Protein AF-A0A5R9NXV5-F1 (afdb_monomer_lite)

Sequence (103 aa):
MTDYKPICEAERRLGLSYINIAHRGVKAHPGKVVNEHLALVLFDRPSSSETMVALWRLKDGEAVTSKNLPFPVGMLWDWDWRAEAVEKAFSELLFTLHPVPTQ

Radius of gyration: 13.74 Å; chains: 1; bounding box: 36×33×40 Å

Foldseek 3Di:
DPFDDQPEVLLVVQQWDFDQLDPPDRDTFIWADPDPFWIFGWDQDPVQQKIKTFTAGNVVSDGPDIDIGNHGLPRDYPPDVSSVVVVVRVVVNVVVVDDDPDD

pLDDT: mean 82.09, std 13.69, range [40.75, 94.88]

Secondary structure (DSSP, 8-state):
-------SHHHHHTT-EEEE--SSS--EEEEEE-SSSEEEEEEEETTTTEEEEEEEETTTTEEEEEEEESS---S--TT-HHHHHHHHHHHHHHHTTSPPP--

Structure (mmCIF, N/CA/C/O backbone):
data_AF-A0A5R9NXV5-F1
#
_entry.id   AF-A0A5R9NXV5-F1
#
loop_
_atom_site.group_PDB
_atom_site.id
_atom_site.type_symbol
_atom_site.label_atom_id
_atom_site.label_alt_id
_atom_site.label_comp_id
_atom_site.label_asym_id
_atom_site.label_entity_id
_atom_site.label_seq_id
_atom_site.pdbx_PDB_ins_code
_atom_site.Cartn_x
_atom_site.Cartn_y
_atom_site.Cartn_z
_atom_site.occupancy
_atom_site.B_iso_or_equiv
_atom_site.auth_seq_id
_atom_site.auth_comp_id
_atom_site.auth_asym_id
_atom_site.auth_atom_id
_atom_site.pdbx_PDB_model_num
ATOM 1 N N . MET A 1 1 ? -12.838 -15.565 2.251 1.00 44.59 1 MET A N 1
ATOM 2 C CA . MET A 1 1 ? -11.763 -14.560 2.134 1.00 44.59 1 MET A CA 1
ATOM 3 C C . MET A 1 1 ? -11.009 -14.895 0.863 1.00 44.59 1 MET A C 1
ATOM 5 O O . MET A 1 1 ? -10.774 -16.070 0.630 1.00 44.59 1 MET A O 1
ATOM 9 N N . THR A 1 2 ? -10.748 -13.930 -0.014 1.00 50.16 2 THR A N 1
ATOM 10 C CA . THR A 1 2 ? -9.831 -14.143 -1.141 1.00 50.16 2 THR A CA 1
ATOM 11 C C . THR A 1 2 ? -8.423 -14.208 -0.568 1.00 50.16 2 THR A C 1
ATOM 13 O O . THR A 1 2 ? -7.909 -13.182 -0.122 1.00 50.16 2 THR A O 1
ATOM 16 N N . ASP A 1 3 ? -7.846 -15.407 -0.522 1.00 60.12 3 ASP A N 1
ATOM 17 C CA . ASP A 1 3 ? -6.499 -15.646 -0.008 1.00 60.12 3 ASP A CA 1
ATOM 18 C C . ASP A 1 3 ? -5.473 -14.992 -0.940 1.00 60.12 3 ASP A C 1
ATOM 20 O O . ASP A 1 3 ? -5.018 -15.583 -1.921 1.00 60.12 3 ASP A O 1
ATOM 24 N N . TYR A 1 4 ? -5.134 -13.731 -0.662 1.00 67.69 4 TYR A N 1
ATOM 25 C CA . TYR A 1 4 ? -3.987 -13.095 -1.292 1.00 67.69 4 TYR A CA 1
ATOM 26 C C . TYR A 1 4 ? -2.735 -13.860 -0.892 1.00 67.69 4 TYR A C 1
ATOM 28 O O . TYR A 1 4 ? -2.401 -13.940 0.291 1.00 67.69 4 TYR A O 1
ATOM 36 N N . LYS A 1 5 ? -2.029 -14.398 -1.880 1.00 70.50 5 LYS A N 1
ATOM 37 C CA . LYS A 1 5 ? -0.728 -15.013 -1.668 1.00 70.50 5 LYS A CA 1
ATOM 38 C C . LYS A 1 5 ? 0.324 -14.080 -2.259 1.00 70.50 5 LYS A C 1
ATOM 40 O O . LYS A 1 5 ? 0.322 -13.922 -3.477 1.00 70.50 5 LYS A O 1
ATOM 45 N N . PRO A 1 6 ? 1.217 -13.502 -1.436 1.00 75.62 6 PRO A N 1
ATOM 46 C CA . PRO A 1 6 ? 2.345 -12.726 -1.927 1.00 75.62 6 PRO A CA 1
ATOM 47 C C . PRO A 1 6 ? 3.100 -13.492 -3.013 1.00 75.62 6 PRO A C 1
ATOM 49 O O . PRO A 1 6 ? 3.543 -14.632 -2.804 1.00 75.62 6 PRO A O 1
ATOM 52 N N . ILE A 1 7 ? 3.210 -12.869 -4.177 1.00 78.69 7 ILE A N 1
ATOM 53 C CA . ILE A 1 7 ? 3.699 -13.514 -5.401 1.00 78.69 7 ILE A CA 1
ATOM 54 C C . ILE A 1 7 ? 5.225 -13.457 -5.533 1.00 78.69 7 ILE A C 1
ATOM 56 O O . ILE A 1 7 ? 5.800 -14.264 -6.259 1.00 78.69 7 ILE A O 1
ATOM 60 N N . CYS A 1 8 ? 5.888 -12.589 -4.766 1.00 80.94 8 CYS A N 1
ATOM 61 C CA . CYS A 1 8 ? 7.346 -12.468 -4.689 1.00 80.94 8 CYS A CA 1
ATOM 62 C C . CYS A 1 8 ? 7.823 -12.254 -3.239 1.00 80.94 8 CYS A C 1
ATOM 64 O O . CYS A 1 8 ? 7.011 -12.191 -2.310 1.00 80.94 8 CYS A O 1
ATOM 66 N N . GLU A 1 9 ? 9.136 -12.158 -3.023 1.00 82.69 9 GLU A N 1
ATOM 67 C CA . GLU A 1 9 ? 9.710 -11.924 -1.695 1.00 82.69 9 GLU A CA 1
ATOM 68 C C . GLU A 1 9 ? 9.498 -10.471 -1.225 1.00 82.69 9 GLU A C 1
ATOM 70 O O . GLU A 1 9 ? 9.293 -10.252 -0.032 1.00 82.69 9 GLU A O 1
ATOM 75 N N . ALA A 1 10 ? 9.388 -9.497 -2.133 1.00 84.25 10 ALA A N 1
ATOM 76 C CA . ALA A 1 10 ? 9.185 -8.087 -1.785 1.00 84.25 10 ALA A CA 1
ATOM 77 C C . ALA A 1 10 ? 7.837 -7.878 -1.098 1.00 84.25 10 ALA A C 1
ATOM 79 O O . ALA A 1 10 ? 7.747 -7.284 -0.026 1.00 84.25 10 ALA A O 1
ATOM 80 N N . GLU A 1 11 ? 6.781 -8.446 -1.677 1.00 84.44 11 GLU A N 1
ATOM 81 C CA . GLU A 1 11 ? 5.446 -8.405 -1.091 1.00 84.44 11 GLU A CA 1
ATOM 82 C C . GLU A 1 11 ? 5.373 -9.171 0.236 1.00 84.44 11 GLU A C 1
ATOM 84 O O . GLU A 1 11 ? 4.635 -8.765 1.135 1.00 84.44 11 GLU A O 1
ATOM 89 N N . ARG A 1 12 ? 6.158 -10.252 0.393 1.00 85.50 12 ARG A N 1
ATOM 90 C CA . ARG A 1 12 ? 6.266 -10.988 1.667 1.00 85.50 12 ARG A CA 1
ATOM 91 C C . ARG A 1 12 ? 6.942 -10.149 2.740 1.00 85.50 12 ARG A C 1
ATOM 93 O O . ARG A 1 12 ? 6.419 -10.083 3.848 1.00 85.50 12 ARG A O 1
ATOM 100 N N . ARG A 1 13 ? 8.059 -9.489 2.416 1.00 85.38 13 ARG A N 1
ATOM 101 C CA . ARG A 1 13 ? 8.769 -8.572 3.325 1.00 85.38 13 ARG A CA 1
ATOM 102 C C . ARG A 1 13 ? 7.874 -7.408 3.748 1.00 85.38 13 ARG A C 1
ATOM 104 O O . ARG A 1 13 ? 7.806 -7.071 4.927 1.00 85.38 13 ARG A O 1
ATOM 111 N N . LEU A 1 14 ? 7.108 -6.864 2.804 1.00 86.00 14 LEU A N 1
ATOM 112 C CA . LEU A 1 14 ? 6.107 -5.829 3.061 1.00 86.00 14 LEU A CA 1
ATOM 113 C C . LEU A 1 14 ? 4.880 -6.341 3.836 1.00 86.00 14 LEU A C 1
ATOM 115 O O . LEU A 1 14 ? 4.111 -5.528 4.348 1.00 86.00 14 LEU A O 1
ATOM 119 N N . GLY A 1 15 ? 4.698 -7.659 3.964 1.00 88.94 15 GLY A N 1
ATOM 120 C CA . GLY A 1 15 ? 3.557 -8.266 4.648 1.00 88.94 15 GLY A CA 1
ATOM 121 C C . GLY A 1 15 ? 2.226 -7.960 3.962 1.00 88.94 15 GLY A C 1
ATOM 122 O O . GLY A 1 15 ? 1.229 -7.722 4.646 1.00 88.94 15 GLY A O 1
ATOM 123 N N . LEU A 1 16 ? 2.218 -7.899 2.625 1.00 89.12 16 LEU A N 1
ATOM 124 C CA . LEU A 1 16 ? 1.022 -7.535 1.874 1.00 89.12 16 LEU A CA 1
ATOM 125 C C . LEU A 1 16 ? -0.049 -8.630 1.935 1.00 89.12 16 LEU A C 1
ATOM 127 O O . LEU A 1 16 ? 0.222 -9.826 1.841 1.00 89.12 16 LEU A O 1
ATOM 131 N N . SER A 1 17 ? -1.291 -8.184 2.061 1.00 87.81 17 SER A N 1
ATOM 132 C CA . SER A 1 17 ? -2.520 -8.971 2.081 1.00 87.81 17 SER A CA 1
ATOM 133 C C . SER A 1 17 ? -3.649 -8.161 1.441 1.00 87.81 17 SER A C 1
ATOM 135 O O . SER A 1 17 ? -3.522 -6.949 1.250 1.00 87.81 17 SER A O 1
ATOM 137 N N . TYR A 1 18 ? -4.766 -8.810 1.105 1.00 86.75 18 TYR A N 1
ATOM 138 C CA . TYR A 1 18 ? -5.952 -8.085 0.659 1.00 86.75 18 TYR A CA 1
ATOM 139 C C . TYR A 1 18 ? -6.727 -7.526 1.852 1.00 86.75 18 TYR A C 1
ATOM 141 O O . TYR A 1 18 ? -7.305 -8.270 2.643 1.00 86.75 18 TYR A O 1
ATOM 149 N N . ILE A 1 19 ? -6.788 -6.200 1.930 1.00 85.75 19 ILE A N 1
ATOM 150 C CA . ILE A 1 19 ? -7.563 -5.458 2.918 1.00 85.75 19 ILE A CA 1
ATOM 151 C C . ILE A 1 19 ? -8.909 -5.096 2.300 1.00 85.75 19 ILE A C 1
ATOM 153 O O . ILE A 1 19 ? -8.965 -4.407 1.279 1.00 85.75 19 ILE A O 1
ATOM 157 N N . ASN A 1 20 ? -10.004 -5.553 2.908 1.00 83.94 20 ASN A N 1
ATOM 158 C CA . ASN A 1 20 ? -11.332 -5.099 2.515 1.00 83.94 20 ASN A CA 1
ATOM 159 C C . ASN A 1 20 ? -11.619 -3.748 3.174 1.00 83.94 20 ASN A C 1
ATOM 161 O O . ASN A 1 20 ? -11.682 -3.657 4.397 1.00 83.94 20 ASN A O 1
ATOM 165 N N . ILE A 1 21 ? -11.795 -2.714 2.357 1.00 76.44 21 ILE A N 1
ATOM 166 C CA . ILE A 1 21 ? -12.007 -1.335 2.820 1.00 76.44 21 ILE A CA 1
ATOM 167 C C . ILE A 1 21 ? -13.418 -0.807 2.532 1.00 76.44 21 ILE A C 1
ATOM 169 O O . ILE A 1 21 ? -13.707 0.357 2.799 1.00 76.44 21 ILE A O 1
ATOM 173 N N . ALA A 1 22 ? -14.300 -1.616 1.939 1.00 69.94 22 ALA A N 1
ATOM 174 C CA . ALA A 1 22 ? -15.633 -1.164 1.563 1.00 69.94 22 ALA A CA 1
ATOM 175 C C . ALA A 1 22 ? -16.656 -1.389 2.686 1.00 69.94 22 ALA A C 1
ATOM 177 O O . ALA A 1 22 ? -16.839 -2.497 3.179 1.00 69.94 22 ALA A O 1
ATOM 178 N N . HIS A 1 23 ? -17.402 -0.331 3.016 1.00 54.41 23 HIS A N 1
ATOM 179 C CA . HIS A 1 23 ? -18.484 -0.367 4.005 1.00 54.41 23 HIS A CA 1
ATOM 180 C C . HIS A 1 23 ? -19.750 -1.113 3.510 1.00 54.41 23 HIS A C 1
ATOM 182 O O . HIS A 1 23 ? -20.587 -1.508 4.316 1.00 54.41 23 HIS A O 1
ATOM 188 N N . ARG A 1 24 ? -19.919 -1.318 2.189 1.00 45.03 24 ARG A N 1
ATOM 189 C CA . ARG A 1 24 ? -21.110 -1.957 1.569 1.00 45.03 24 ARG A CA 1
ATOM 190 C C . ARG A 1 24 ? -20.802 -2.938 0.420 1.00 45.03 24 ARG A C 1
ATOM 192 O O . ARG A 1 24 ? -21.648 -3.172 -0.437 1.00 45.03 24 ARG A O 1
ATOM 199 N N . GLY A 1 25 ? -19.599 -3.505 0.369 1.00 56.22 25 GLY A N 1
ATOM 200 C CA . GLY A 1 25 ? -19.199 -4.453 -0.678 1.00 56.22 25 GLY A CA 1
ATOM 201 C C . GLY A 1 25 ? -17.821 -5.056 -0.415 1.00 56.22 25 GLY A C 1
ATOM 202 O O . GLY A 1 25 ? -17.206 -4.763 0.604 1.00 56.22 25 GLY A O 1
ATOM 203 N N . VAL A 1 26 ? -17.321 -5.894 -1.325 1.00 57.47 26 VAL A N 1
ATOM 204 C CA . VAL A 1 26 ? -15.934 -6.385 -1.274 1.00 57.47 26 VAL A CA 1
ATOM 205 C C . VAL A 1 26 ? -15.102 -5.530 -2.218 1.00 57.47 26 VAL A C 1
ATOM 207 O O . VAL A 1 26 ? -15.133 -5.730 -3.430 1.00 57.47 26 VAL A O 1
ATOM 210 N N . LYS A 1 27 ? -14.366 -4.562 -1.667 1.00 71.81 27 LYS A N 1
ATOM 211 C CA . LYS A 1 27 ? -13.311 -3.859 -2.403 1.00 71.81 27 LYS A CA 1
ATOM 212 C C . LYS A 1 27 ? -11.999 -4.164 -1.702 1.00 71.81 27 LYS A C 1
ATOM 214 O O . LYS A 1 27 ? -11.652 -3.537 -0.704 1.00 71.81 27 LYS A O 1
ATOM 219 N N . ALA A 1 28 ? -11.345 -5.213 -2.183 1.00 78.38 28 ALA A N 1
ATOM 220 C CA . ALA A 1 28 ? -10.071 -5.676 -1.670 1.00 78.38 28 ALA A CA 1
ATOM 221 C C . ALA A 1 28 ? -8.938 -4.866 -2.305 1.00 78.38 28 ALA A C 1
ATOM 223 O O . ALA A 1 28 ? -8.848 -4.774 -3.527 1.00 78.38 28 ALA A O 1
ATOM 224 N N . HIS A 1 29 ? -8.088 -4.286 -1.469 1.00 86.75 29 HIS A N 1
ATOM 225 C CA . HIS A 1 29 ? -6.905 -3.544 -1.883 1.00 86.75 29 HIS A CA 1
ATOM 226 C C . HIS A 1 29 ? -5.656 -4.190 -1.282 1.00 86.75 29 HIS A C 1
ATOM 228 O O . HIS A 1 29 ? -5.713 -4.630 -0.132 1.00 86.75 29 HIS A O 1
ATOM 234 N N . PRO A 1 30 ? -4.540 -4.280 -2.022 1.00 89.12 30 PRO A N 1
ATOM 235 C CA . PRO A 1 30 ? -3.295 -4.762 -1.447 1.00 89.12 30 PRO A CA 1
ATOM 236 C C . PRO A 1 30 ? -2.828 -3.796 -0.353 1.00 89.12 30 PRO A C 1
ATOM 238 O O . PRO A 1 30 ? -2.889 -2.575 -0.505 1.00 89.12 30 PRO A O 1
ATOM 241 N N . GLY A 1 31 ? -2.395 -4.339 0.777 1.00 90.94 31 GLY A N 1
ATOM 242 C CA . GLY A 1 31 ? -2.031 -3.540 1.937 1.00 90.94 31 GLY A CA 1
ATOM 243 C C . GLY A 1 31 ? -1.462 -4.364 3.084 1.00 90.94 31 GLY A C 1
ATOM 244 O O . GLY A 1 31 ? -1.397 -5.587 3.017 1.00 90.94 31 GLY A O 1
ATOM 245 N N . LYS A 1 32 ? -1.058 -3.690 4.156 1.00 92.88 32 LYS A N 1
ATOM 246 C CA . LYS A 1 32 ? -0.485 -4.288 5.364 1.00 92.88 32 LYS A CA 1
ATOM 247 C C . LYS A 1 32 ? -1.337 -3.919 6.571 1.00 92.88 32 LYS A C 1
ATOM 249 O O . LYS A 1 32 ? -1.516 -2.736 6.855 1.00 92.88 32 LYS A O 1
ATOM 254 N N . VAL A 1 33 ? -1.827 -4.911 7.311 1.00 92.00 33 VAL A N 1
ATOM 255 C CA . VAL A 1 33 ? -2.472 -4.663 8.610 1.00 92.00 33 VAL A CA 1
ATOM 256 C C . VAL A 1 33 ? -1.412 -4.181 9.599 1.00 92.00 33 VAL A C 1
ATOM 258 O O . VAL A 1 33 ? -0.368 -4.812 9.754 1.00 92.00 33 VAL A O 1
ATOM 261 N N . VAL A 1 34 ? -1.673 -3.051 10.250 1.00 92.19 34 VAL A N 1
ATOM 262 C CA . VAL A 1 34 ? -0.789 -2.471 11.270 1.00 92.19 34 VAL A CA 1
ATOM 263 C C . VAL A 1 34 ? -1.222 -2.951 12.652 1.00 92.19 34 VAL A C 1
ATOM 265 O O . VAL A 1 34 ? -0.396 -3.393 13.442 1.00 92.19 34 VAL A O 1
ATOM 268 N N . ASN A 1 35 ? -2.525 -2.880 12.931 1.00 91.19 35 ASN A N 1
ATOM 269 C CA . ASN A 1 35 ? -3.169 -3.394 14.139 1.00 91.19 35 ASN A CA 1
ATOM 270 C C . ASN A 1 35 ? -4.670 -3.631 13.871 1.00 91.19 35 ASN A C 1
ATOM 272 O O . ASN A 1 35 ? -5.129 -3.525 12.735 1.00 91.19 35 ASN A O 1
ATOM 276 N N . GLU A 1 36 ? -5.450 -3.926 14.912 1.00 88.88 36 GLU A N 1
ATOM 277 C CA . GLU A 1 36 ? -6.898 -4.181 14.812 1.00 88.88 36 GLU A CA 1
ATOM 278 C C . GLU A 1 36 ? -7.741 -2.991 14.306 1.00 88.88 36 GLU A C 1
ATOM 280 O O . GLU A 1 36 ? -8.913 -3.156 13.965 1.00 88.88 36 GLU A O 1
ATOM 285 N N . HIS A 1 37 ? -7.171 -1.788 14.230 1.00 90.56 37 HIS A N 1
ATOM 286 C CA . HIS A 1 37 ? -7.870 -0.568 13.823 1.00 90.56 37 HIS A CA 1
ATOM 287 C C . HIS A 1 37 ? -7.294 0.080 12.564 1.00 90.56 37 HIS A C 1
ATOM 289 O O . HIS A 1 37 ? -7.990 0.869 11.921 1.00 90.56 37 HIS A O 1
ATOM 295 N N . LEU A 1 38 ? -6.048 -0.232 12.207 1.00 92.44 38 LEU A N 1
ATOM 296 C CA . LEU A 1 38 ? -5.298 0.448 11.160 1.00 92.44 38 LEU A CA 1
ATOM 297 C C . LEU A 1 38 ? -4.691 -0.530 10.157 1.00 92.44 38 LEU A C 1
ATOM 299 O O . LEU A 1 38 ? -4.123 -1.562 10.520 1.00 92.44 38 LEU A O 1
ATOM 303 N N . ALA A 1 39 ? -4.729 -0.142 8.887 1.00 93.56 39 ALA A N 1
ATOM 304 C CA . ALA A 1 39 ? -4.004 -0.802 7.811 1.00 93.56 39 ALA A CA 1
ATOM 305 C C . ALA A 1 39 ? -3.366 0.231 6.880 1.00 93.56 39 ALA A C 1
ATOM 307 O O . ALA A 1 39 ? -3.915 1.303 6.665 1.00 93.56 39 ALA A O 1
ATOM 308 N N . LEU A 1 40 ? -2.221 -0.095 6.295 1.00 94.38 40 LEU A N 1
ATOM 309 C CA . LEU A 1 40 ? -1.672 0.627 5.153 1.00 94.38 40 LEU A CA 1
ATOM 310 C C . LEU A 1 40 ? -2.259 0.020 3.886 1.00 94.38 40 LEU A C 1
ATOM 312 O O . LEU A 1 40 ? -2.195 -1.192 3.712 1.00 94.38 40 LEU A O 1
ATOM 316 N N . VAL A 1 41 ? -2.835 0.834 3.013 1.00 93.44 41 VAL A N 1
ATOM 317 C CA . VAL A 1 41 ? -3.581 0.366 1.842 1.00 93.44 41 VAL A CA 1
ATOM 318 C C . VAL A 1 41 ? -3.070 1.064 0.589 1.00 93.44 41 VAL A C 1
ATOM 320 O O . VAL A 1 41 ? -2.859 2.277 0.587 1.00 93.44 41 VAL A O 1
ATOM 323 N N . LEU A 1 42 ? -2.872 0.287 -0.473 1.00 92.38 42 LEU A N 1
ATOM 324 C CA . LEU A 1 42 ? -2.412 0.752 -1.774 1.00 92.38 42 LEU A CA 1
ATOM 325 C C . LEU A 1 42 ? -3.599 0.955 -2.725 1.00 92.38 42 LEU A C 1
ATOM 327 O O . LEU A 1 42 ? -4.472 0.095 -2.887 1.00 92.38 42 LEU A O 1
ATOM 331 N N . PHE A 1 43 ? -3.608 2.105 -3.388 1.00 90.75 43 PHE A N 1
ATOM 332 C CA . PHE A 1 43 ? -4.610 2.493 -4.370 1.00 90.75 43 PHE A CA 1
ATOM 333 C C . PHE A 1 43 ? -3.926 2.926 -5.660 1.00 90.75 43 PHE A C 1
ATOM 335 O O . PHE A 1 43 ? -3.525 4.084 -5.799 1.00 90.75 43 PHE A O 1
ATOM 342 N N . ASP A 1 44 ? -3.836 2.009 -6.618 1.00 88.56 44 ASP A N 1
ATOM 343 C CA . ASP A 1 44 ? -3.452 2.365 -7.981 1.00 88.56 44 ASP A CA 1
ATOM 344 C C . ASP A 1 44 ? -4.538 3.264 -8.593 1.00 88.56 44 ASP A C 1
ATOM 346 O O . ASP A 1 44 ? -5.734 2.962 -8.522 1.00 88.56 44 ASP A O 1
ATOM 350 N N . ARG A 1 45 ? -4.123 4.389 -9.182 1.00 85.62 45 ARG A N 1
ATOM 351 C CA . ARG A 1 45 ? -4.985 5.361 -9.865 1.00 85.62 45 ARG A CA 1
ATOM 352 C C . ARG A 1 45 ? -4.723 5.289 -11.373 1.00 85.62 45 ARG A C 1
ATOM 354 O O . ARG A 1 45 ? -3.794 5.938 -11.855 1.00 85.62 45 ARG A O 1
ATOM 361 N N . PRO A 1 46 ? -5.543 4.544 -12.143 1.00 81.56 46 PRO A N 1
ATOM 362 C CA . PRO A 1 46 ? -5.290 4.311 -13.567 1.00 81.56 46 PRO A CA 1
ATOM 363 C C . PRO A 1 46 ? -5.233 5.589 -14.407 1.00 81.56 46 PRO A C 1
ATOM 365 O O . PRO A 1 46 ? -4.508 5.645 -15.389 1.00 81.56 46 PRO A O 1
ATOM 368 N N . SER A 1 47 ? -5.981 6.626 -14.021 1.00 84.88 47 SER A N 1
ATOM 369 C CA . SER A 1 47 ? -6.044 7.891 -14.757 1.00 84.88 47 SER A CA 1
ATOM 370 C C . SER A 1 47 ? -4.779 8.741 -14.644 1.00 84.88 47 SER A C 1
ATOM 372 O O . SER A 1 47 ? -4.543 9.566 -15.519 1.00 84.88 47 SER A O 1
ATOM 374 N N . SER A 1 48 ? -3.997 8.586 -13.570 1.00 85.31 48 SER A N 1
ATOM 375 C CA . SER A 1 48 ? -2.776 9.372 -13.341 1.00 85.31 48 SER A CA 1
ATOM 376 C C . SER A 1 48 ? -1.498 8.539 -13.340 1.00 85.31 48 SER A C 1
ATOM 378 O O . SER A 1 48 ? -0.420 9.114 -13.258 1.00 85.31 48 SER A O 1
ATOM 380 N N . SER A 1 49 ? -1.590 7.209 -13.460 1.00 87.12 49 SER A N 1
ATOM 381 C CA . SER A 1 49 ? -0.441 6.300 -13.328 1.00 87.12 49 SER A CA 1
ATOM 382 C C . SER A 1 49 ? 0.312 6.501 -12.006 1.00 87.12 49 SER A C 1
ATOM 384 O O . SER A 1 49 ? 1.533 6.405 -11.947 1.00 87.12 49 SER A O 1
ATOM 386 N N . GLU A 1 50 ? -0.419 6.789 -10.932 1.00 91.50 50 GLU A N 1
ATOM 387 C CA . GLU A 1 50 ? 0.127 6.994 -9.591 1.00 91.50 50 GLU A CA 1
ATOM 388 C C . GLU A 1 50 ? -0.458 5.976 -8.623 1.00 91.50 50 GLU A C 1
ATOM 390 O O . GLU A 1 50 ? -1.574 5.488 -8.814 1.00 91.50 50 GLU A O 1
ATOM 395 N N . THR A 1 51 ? 0.244 5.745 -7.521 1.00 92.88 51 THR A N 1
ATOM 396 C CA . THR A 1 51 ? -0.272 4.950 -6.408 1.00 92.88 51 THR A CA 1
ATOM 397 C C . THR A 1 51 ? -0.423 5.828 -5.192 1.00 92.88 51 THR A C 1
ATOM 399 O O . THR A 1 51 ? 0.514 6.512 -4.794 1.00 92.88 51 THR A O 1
ATOM 402 N N . MET A 1 52 ? -1.594 5.809 -4.574 1.00 93.75 52 MET A N 1
ATOM 403 C CA . MET A 1 52 ? -1.768 6.389 -3.251 1.00 93.75 52 MET A CA 1
ATOM 404 C C . MET A 1 52 ? -1.552 5.300 -2.201 1.00 93.75 52 MET A C 1
ATOM 406 O O . MET A 1 52 ? -2.204 4.260 -2.231 1.00 93.75 52 MET A O 1
ATOM 410 N N . VAL A 1 53 ? -0.651 5.560 -1.262 1.00 94.88 53 VAL A N 1
ATOM 411 C CA . VAL 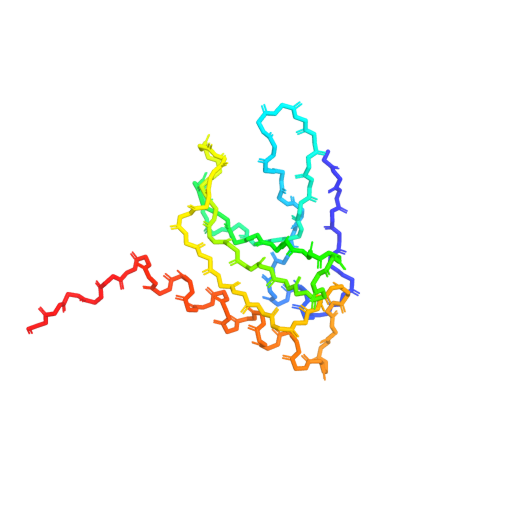A 1 53 ? -0.491 4.783 -0.036 1.00 94.88 53 VAL A CA 1
ATOM 412 C C . VAL A 1 53 ? -1.240 5.510 1.067 1.00 94.88 53 VAL A C 1
ATOM 414 O O . VAL A 1 53 ? -0.905 6.652 1.371 1.00 94.88 53 VAL A O 1
ATOM 417 N N . ALA A 1 54 ? -2.243 4.882 1.669 1.00 94.38 54 ALA A N 1
ATOM 418 C CA . ALA A 1 54 ? -3.011 5.487 2.751 1.00 94.38 54 ALA A CA 1
ATOM 419 C C . ALA A 1 54 ? -2.884 4.679 4.038 1.00 94.38 54 ALA A C 1
ATOM 421 O O . ALA A 1 54 ? -3.019 3.458 4.022 1.00 94.38 54 ALA A O 1
ATOM 422 N N . LEU A 1 55 ? -2.691 5.368 5.159 1.00 94.69 55 LEU A N 1
ATOM 423 C CA . LEU A 1 55 ? -2.969 4.802 6.469 1.00 94.69 55 LEU A CA 1
ATOM 424 C C . LEU A 1 55 ? -4.479 4.882 6.697 1.00 94.69 55 LEU A C 1
ATOM 426 O O . LEU A 1 55 ? -5.046 5.968 6.766 1.00 94.69 55 LEU A O 1
ATOM 430 N N . TRP A 1 56 ? -5.130 3.736 6.782 1.00 93.19 56 TRP A N 1
ATOM 431 C CA . TRP A 1 56 ? -6.574 3.572 6.722 1.00 93.19 56 TRP A CA 1
ATOM 432 C C . TRP A 1 56 ? -7.135 3.109 8.063 1.00 93.19 56 TRP A C 1
ATOM 434 O O . TRP A 1 56 ? -6.652 2.125 8.626 1.00 93.19 56 TRP A O 1
ATOM 444 N N . ARG A 1 57 ? -8.183 3.776 8.557 1.00 90.75 57 ARG A N 1
ATOM 445 C CA . ARG A 1 57 ? -8.971 3.319 9.706 1.00 90.75 57 ARG A CA 1
ATOM 446 C C . ARG A 1 57 ? -9.978 2.270 9.252 1.00 90.75 57 ARG A C 1
ATOM 448 O O . ARG A 1 57 ? -10.913 2.563 8.512 1.00 90.75 57 ARG A O 1
ATOM 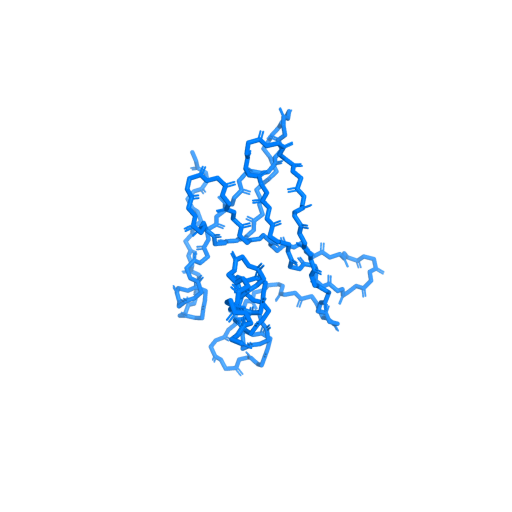455 N N . LEU A 1 58 ? -9.794 1.040 9.727 1.00 88.19 58 LEU A N 1
ATOM 456 C CA . LEU A 1 58 ? -10.608 -0.121 9.357 1.00 88.19 58 LEU A CA 1
ATOM 457 C C . LEU A 1 58 ? -12.063 0.011 9.824 1.00 88.19 58 LEU A C 1
ATOM 459 O O . LEU A 1 58 ? -12.972 -0.390 9.105 1.00 88.19 58 LEU A O 1
ATOM 463 N N . LYS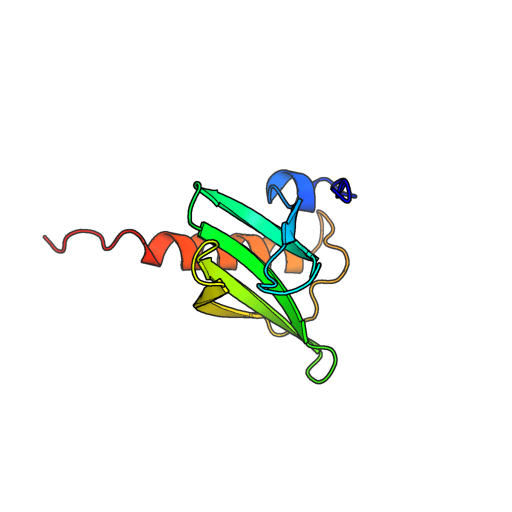 A 1 59 ? -12.282 0.590 11.010 1.00 85.25 59 LYS A N 1
ATOM 464 C CA . LYS A 1 59 ? -13.618 0.762 11.600 1.00 85.25 59 LYS A CA 1
ATOM 465 C C . LYS A 1 59 ? -14.471 1.773 10.830 1.00 85.25 59 LYS A C 1
ATOM 467 O O . LYS A 1 59 ? -15.637 1.506 10.555 1.00 85.25 59 LYS A O 1
ATOM 472 N N . ASP A 1 60 ? -13.871 2.914 10.506 1.00 83.62 60 ASP A N 1
ATOM 473 C CA . ASP A 1 60 ? -14.577 4.072 9.948 1.00 83.62 60 ASP A CA 1
ATOM 474 C C . ASP A 1 60 ? -14.569 4.061 8.412 1.00 83.62 60 ASP A C 1
ATOM 476 O O . ASP A 1 60 ? -15.399 4.703 7.775 1.00 83.62 60 ASP A O 1
ATOM 480 N N . GLY A 1 61 ? -13.655 3.297 7.802 1.00 86.62 61 GLY A N 1
ATOM 481 C CA . GLY A 1 61 ? -13.522 3.232 6.353 1.00 86.62 61 GLY A CA 1
ATOM 482 C C . GLY A 1 61 ? -12.974 4.528 5.755 1.00 86.62 61 GL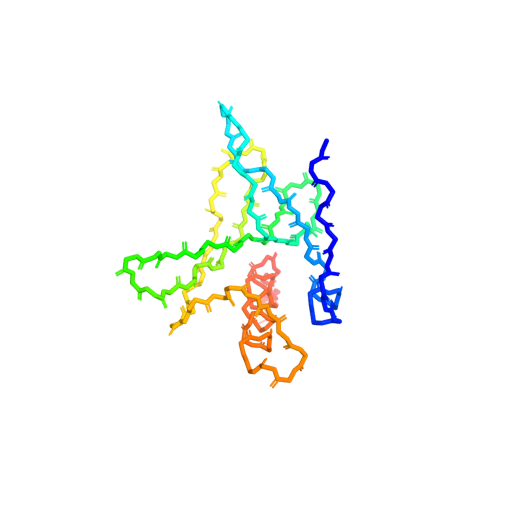Y A C 1
ATOM 483 O O . GLY A 1 61 ? -13.421 4.932 4.685 1.00 86.62 61 GLY A O 1
ATOM 484 N N . GLU A 1 62 ? -12.027 5.180 6.437 1.00 88.38 62 GLU A N 1
ATOM 485 C CA . GLU A 1 62 ? -11.437 6.450 6.000 1.00 88.38 62 GLU A CA 1
ATOM 486 C C . GLU A 1 62 ? -9.909 6.479 6.128 1.00 88.38 62 GLU A C 1
ATOM 488 O O . GLU A 1 62 ? -9.314 5.789 6.960 1.00 88.38 62 GLU A O 1
ATOM 493 N N . ALA A 1 63 ? -9.259 7.308 5.308 1.00 90.75 63 ALA A N 1
ATOM 494 C CA . ALA A 1 63 ? -7.825 7.548 5.402 1.00 90.75 63 ALA A CA 1
ATOM 495 C C . ALA A 1 63 ? -7.516 8.519 6.554 1.00 90.75 63 ALA A C 1
ATOM 497 O O . ALA A 1 63 ? -8.060 9.616 6.615 1.00 90.75 63 ALA A O 1
ATOM 498 N N . VAL A 1 64 ? -6.595 8.134 7.438 1.00 91.69 64 VAL A N 1
ATOM 499 C CA . VAL A 1 64 ? -5.985 9.006 8.455 1.00 91.69 64 VAL A CA 1
ATOM 500 C C . VAL A 1 64 ? -5.019 9.985 7.797 1.00 91.69 64 VAL A C 1
ATOM 502 O O . VAL A 1 64 ? -5.017 11.174 8.092 1.00 91.69 64 VAL A O 1
ATOM 505 N N . THR A 1 65 ? -4.170 9.459 6.919 1.00 93.62 65 THR A N 1
ATOM 506 C CA . THR A 1 65 ? -3.169 10.202 6.157 1.00 93.62 65 THR A CA 1
ATOM 507 C C . THR A 1 65 ? -2.792 9.396 4.917 1.00 93.62 65 THR A C 1
ATOM 509 O O . THR A 1 65 ? -3.058 8.191 4.845 1.00 93.62 65 THR A O 1
ATOM 512 N N . SER A 1 66 ? -2.194 10.043 3.921 1.00 94.38 66 SER A N 1
ATOM 513 C CA . SER A 1 66 ? -1.819 9.397 2.667 1.00 94.38 66 SER A CA 1
ATOM 514 C C . SER A 1 66 ? -0.616 10.051 2.007 1.00 94.38 66 SER A C 1
ATOM 516 O O . SER A 1 66 ? -0.388 11.250 2.159 1.00 94.38 66 SER A O 1
ATOM 518 N N . LYS A 1 67 ? 0.100 9.272 1.200 1.00 94.88 67 LYS A N 1
ATOM 519 C CA . LYS A 1 67 ? 1.202 9.719 0.354 1.00 94.88 67 LYS A CA 1
ATOM 520 C C . LYS A 1 67 ? 1.001 9.215 -1.070 1.00 94.88 67 LYS A C 1
ATOM 522 O O . LYS A 1 67 ? 0.649 8.056 -1.273 1.00 94.88 67 LYS A O 1
ATOM 527 N N . ASN A 1 68 ? 1.270 10.070 -2.051 1.00 94.25 68 ASN A N 1
ATOM 528 C CA . ASN A 1 68 ? 1.266 9.681 -3.457 1.00 94.25 68 ASN A CA 1
ATOM 529 C C . ASN A 1 68 ? 2.669 9.262 -3.900 1.00 94.25 68 ASN A C 1
ATOM 531 O O . ASN A 1 68 ? 3.658 9.932 -3.601 1.00 94.25 68 ASN A O 1
ATOM 535 N N . LEU A 1 69 ? 2.730 8.154 -4.626 1.00 93.00 69 LEU A N 1
ATOM 536 C CA . LEU A 1 69 ? 3.899 7.660 -5.333 1.00 93.00 69 LEU A CA 1
ATOM 537 C C . LEU A 1 69 ? 3.700 7.938 -6.832 1.00 93.00 69 LEU A C 1
ATOM 539 O O . LEU A 1 69 ? 2.625 7.623 -7.354 1.00 93.00 69 LEU A O 1
ATOM 543 N N . PRO A 1 70 ? 4.700 8.504 -7.533 1.00 91.56 70 PRO A N 1
ATOM 544 C CA . PRO A 1 70 ? 4.573 8.958 -8.922 1.00 91.56 70 PRO A CA 1
ATOM 545 C C . PRO A 1 70 ? 4.666 7.804 -9.939 1.00 91.56 70 PRO A C 1
ATOM 547 O O . PRO A 1 70 ? 5.281 7.935 -10.993 1.00 91.56 70 PRO A O 1
ATOM 550 N N . PHE A 1 71 ? 4.138 6.634 -9.587 1.00 88.94 71 PHE A N 1
ATOM 551 C CA . PHE A 1 71 ? 4.150 5.427 -10.405 1.00 88.94 71 PHE A CA 1
ATOM 552 C C . PHE A 1 71 ? 3.016 4.484 -9.979 1.00 88.94 71 PHE A C 1
ATOM 554 O O . PHE A 1 71 ? 2.612 4.510 -8.809 1.00 88.94 71 PHE A O 1
ATOM 561 N N . PRO A 1 72 ? 2.521 3.617 -10.878 1.00 87.44 72 PRO A N 1
ATOM 562 C CA . PRO A 1 72 ? 1.630 2.531 -10.500 1.00 87.44 72 PRO A CA 1
ATOM 563 C C . PRO A 1 72 ? 2.439 1.423 -9.812 1.00 87.44 72 PRO A C 1
ATOM 565 O O . PRO A 1 72 ? 3.528 1.056 -10.278 1.00 87.44 72 PRO A O 1
ATOM 568 N N . VAL A 1 73 ? 1.921 0.880 -8.711 1.00 82.31 73 VAL A N 1
ATOM 569 C CA . VAL A 1 73 ? 2.597 -0.191 -7.978 1.00 82.31 73 VAL A CA 1
ATOM 570 C C . VAL A 1 73 ? 2.531 -1.479 -8.788 1.00 82.31 73 VAL A C 1
ATOM 572 O O . VAL A 1 73 ? 3.577 -2.075 -9.049 1.00 82.31 73 VAL A O 1
ATOM 575 N N . GLY A 1 74 ? 1.346 -1.863 -9.273 1.00 78.56 74 GLY A N 1
ATOM 576 C CA . GLY A 1 74 ? 1.182 -3.123 -9.995 1.00 78.56 74 GLY A CA 1
ATOM 577 C C . GLY A 1 74 ? 1.762 -4.306 -9.207 1.00 78.56 74 GLY A C 1
ATOM 578 O O . GLY A 1 74 ? 1.544 -4.429 -8.006 1.00 78.56 74 GLY A O 1
ATOM 579 N N . MET A 1 75 ? 2.513 -5.174 -9.886 1.00 77.31 75 MET A N 1
ATOM 580 C CA . MET A 1 75 ? 3.265 -6.264 -9.258 1.00 77.31 75 MET A CA 1
ATOM 581 C C . MET A 1 75 ? 4.615 -5.740 -8.748 1.00 77.31 75 MET A C 1
ATOM 583 O O . MET A 1 75 ? 5.425 -5.265 -9.550 1.00 77.31 75 MET A O 1
ATOM 587 N N . LEU A 1 76 ? 4.857 -5.832 -7.437 1.00 78.44 76 LEU A N 1
ATOM 588 C CA . LEU A 1 76 ? 6.150 -5.480 -6.846 1.00 78.44 76 LEU A CA 1
ATOM 589 C C . LEU A 1 76 ? 7.139 -6.625 -7.062 1.00 78.44 76 LEU A C 1
ATOM 591 O O . LEU A 1 76 ? 6.764 -7.788 -6.972 1.00 78.44 76 LEU A O 1
ATOM 595 N N . TRP A 1 77 ? 8.405 -6.309 -7.319 1.00 70.62 77 TRP A N 1
ATOM 596 C CA . TRP A 1 77 ? 9.482 -7.294 -7.436 1.00 70.62 77 TRP A CA 1
ATOM 597 C C . TRP A 1 77 ? 10.657 -6.901 -6.539 1.00 70.62 77 TRP A C 1
ATOM 599 O O . TRP A 1 77 ? 10.856 -5.725 -6.256 1.00 70.62 77 TRP A O 1
ATOM 609 N N . ASP A 1 78 ? 11.463 -7.874 -6.115 1.00 62.19 78 ASP A N 1
ATOM 610 C CA . ASP A 1 78 ? 12.554 -7.673 -5.141 1.00 62.19 78 ASP A CA 1
ATOM 611 C C . ASP A 1 78 ? 13.675 -6.728 -5.563 1.00 62.19 78 ASP A C 1
ATOM 613 O O . ASP A 1 78 ? 14.350 -6.150 -4.720 1.00 62.19 78 ASP A O 1
ATOM 617 N N . TRP A 1 79 ? 13.850 -6.574 -6.865 1.00 64.38 79 TRP A N 1
ATOM 618 C CA . TRP A 1 79 ? 14.872 -5.778 -7.534 1.00 64.38 79 TRP A CA 1
ATOM 619 C C . TRP A 1 79 ? 14.319 -4.433 -8.022 1.00 64.38 79 TRP A C 1
ATOM 621 O O . TRP A 1 79 ? 14.997 -3.697 -8.736 1.00 64.38 79 TRP A O 1
ATOM 631 N N . ASP A 1 80 ? 13.072 -4.120 -7.666 1.00 79.25 80 ASP A N 1
ATOM 632 C CA . ASP A 1 80 ? 12.370 -2.932 -8.116 1.00 79.25 80 ASP A CA 1
ATOM 633 C C . ASP A 1 80 ? 12.433 -1.822 -7.064 1.00 79.25 80 ASP A C 1
ATOM 635 O O . ASP A 1 80 ? 11.932 -1.968 -5.948 1.00 79.25 80 ASP A O 1
ATOM 639 N N . TRP A 1 81 ? 12.972 -0.668 -7.455 1.00 85.19 81 TRP A N 1
ATOM 640 C CA . TRP A 1 81 ? 12.996 0.550 -6.640 1.00 85.19 81 TRP A CA 1
ATOM 641 C C .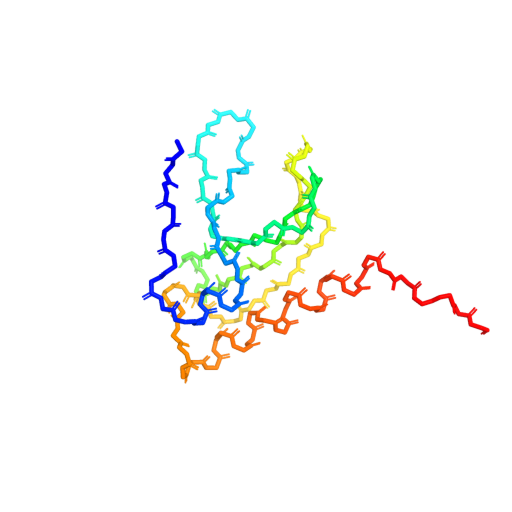 TRP A 1 81 ? 11.594 0.970 -6.156 1.00 85.19 81 TRP A C 1
ATOM 643 O O . TRP A 1 81 ? 11.461 1.652 -5.138 1.00 85.19 81 TRP A O 1
ATOM 653 N N . ARG A 1 82 ? 10.527 0.546 -6.852 1.00 88.06 82 ARG A N 1
ATOM 654 C CA . ARG A 1 82 ? 9.136 0.755 -6.426 1.00 88.06 82 ARG A CA 1
ATOM 655 C C . ARG A 1 82 ? 8.821 0.052 -5.108 1.00 88.06 82 ARG A C 1
ATOM 657 O O . ARG A 1 82 ? 8.097 0.622 -4.296 1.00 88.06 82 ARG A O 1
ATOM 664 N N . ALA A 1 83 ? 9.370 -1.141 -4.866 1.00 87.75 83 ALA A N 1
ATOM 665 C CA . ALA A 1 83 ? 9.171 -1.863 -3.609 1.00 87.75 83 ALA A CA 1
ATOM 666 C C . ALA A 1 83 ? 9.806 -1.109 -2.431 1.00 87.75 83 ALA A C 1
ATOM 668 O O . ALA A 1 83 ? 9.151 -0.911 -1.409 1.00 87.75 83 ALA A O 1
ATOM 669 N N . GLU A 1 84 ? 11.027 -0.597 -2.612 1.00 89.81 84 GLU A N 1
ATOM 670 C CA . GLU A 1 84 ? 11.714 0.238 -1.616 1.00 89.81 84 GLU A CA 1
ATOM 671 C C . GLU A 1 84 ? 10.957 1.546 -1.350 1.00 89.81 84 GLU A C 1
ATOM 673 O O . GLU A 1 84 ? 10.800 1.977 -0.207 1.00 89.81 84 GLU A O 1
ATOM 678 N N . ALA A 1 85 ? 10.430 2.181 -2.399 1.00 91.44 85 ALA A N 1
ATOM 679 C CA . ALA A 1 85 ? 9.634 3.396 -2.266 1.00 91.44 85 ALA A CA 1
ATOM 680 C C . ALA A 1 85 ? 8.306 3.152 -1.521 1.00 91.44 85 ALA A C 1
ATOM 682 O O . ALA A 1 85 ? 7.883 4.010 -0.739 1.00 91.44 85 ALA A O 1
ATOM 683 N N . VAL A 1 86 ? 7.673 1.988 -1.711 1.00 92.56 86 VAL A N 1
ATOM 684 C CA . VAL A 1 86 ? 6.498 1.561 -0.932 1.00 92.56 86 VAL A CA 1
ATOM 685 C C . VAL A 1 86 ? 6.875 1.301 0.526 1.00 92.56 86 VAL A C 1
ATOM 687 O O . VAL A 1 86 ? 6.196 1.805 1.418 1.00 92.56 86 VAL A O 1
ATOM 690 N N . GLU A 1 87 ? 7.972 0.588 0.790 1.00 91.81 87 GLU A N 1
ATOM 691 C CA . GLU A 1 87 ? 8.465 0.328 2.151 1.00 91.81 87 GLU A CA 1
ATOM 692 C C . GLU A 1 87 ? 8.771 1.626 2.908 1.00 91.81 87 GLU A C 1
ATOM 694 O O . GLU A 1 87 ? 8.374 1.813 4.066 1.00 91.81 87 GLU A O 1
ATOM 699 N N . LYS A 1 88 ? 9.418 2.573 2.226 1.00 93.12 88 LYS A N 1
ATOM 700 C CA . LYS A 1 88 ? 9.687 3.905 2.760 1.00 93.12 88 LYS A CA 1
ATOM 701 C C . LYS A 1 88 ? 8.393 4.663 3.050 1.00 93.12 88 LYS A C 1
ATOM 703 O O . LYS A 1 88 ? 8.256 5.228 4.131 1.00 93.12 88 LYS A O 1
ATOM 708 N N . ALA A 1 89 ? 7.423 4.646 2.132 1.00 93.88 89 ALA A N 1
ATOM 709 C CA . ALA A 1 89 ? 6.124 5.281 2.352 1.00 93.88 89 ALA A CA 1
ATOM 710 C C . ALA A 1 89 ? 5.368 4.662 3.538 1.00 93.88 89 ALA A C 1
ATOM 712 O O . ALA A 1 89 ? 4.781 5.392 4.333 1.00 93.88 89 ALA A O 1
ATOM 713 N N . PHE A 1 90 ? 5.417 3.337 3.697 1.00 94.38 90 PHE A N 1
ATOM 714 C CA . PHE A 1 90 ? 4.842 2.645 4.852 1.00 94.38 90 PHE A CA 1
ATOM 715 C C . PHE A 1 90 ? 5.479 3.139 6.152 1.00 94.38 90 PHE A C 1
ATOM 717 O O . PHE A 1 90 ? 4.769 3.528 7.077 1.00 94.38 90 PHE A O 1
ATOM 724 N N . SER A 1 91 ? 6.810 3.173 6.201 1.00 93.06 91 SER A N 1
ATOM 725 C CA . SER A 1 91 ? 7.564 3.595 7.385 1.00 93.06 91 SER A CA 1
ATOM 726 C C . SER A 1 91 ? 7.275 5.049 7.768 1.00 93.06 91 SER A C 1
ATOM 728 O O . SER A 1 91 ? 7.017 5.341 8.934 1.00 93.06 91 SER A O 1
ATOM 730 N N . GLU A 1 92 ? 7.249 5.956 6.790 1.00 92.88 92 GLU A N 1
ATOM 731 C CA . GLU A 1 92 ? 6.941 7.373 7.012 1.00 92.88 92 GLU A CA 1
ATOM 732 C C . GLU A 1 92 ? 5.517 7.581 7.543 1.00 92.88 92 GLU A C 1
ATOM 734 O O . GLU A 1 92 ? 5.324 8.321 8.506 1.00 92.88 92 GLU A O 1
ATOM 739 N N . LEU A 1 93 ? 4.520 6.906 6.959 1.00 92.25 93 LEU A N 1
ATOM 740 C CA . LEU A 1 93 ? 3.131 7.022 7.411 1.00 92.25 93 LEU A CA 1
ATOM 741 C C . LEU A 1 93 ? 2.950 6.462 8.828 1.00 92.25 93 LEU A C 1
ATOM 743 O O . LEU A 1 93 ? 2.198 7.034 9.612 1.00 92.25 93 LEU A O 1
ATOM 747 N N . LEU A 1 94 ? 3.661 5.394 9.195 1.00 89.25 94 LEU A N 1
ATOM 748 C CA . LEU A 1 94 ? 3.620 4.850 10.557 1.00 89.25 94 LEU A CA 1
ATOM 7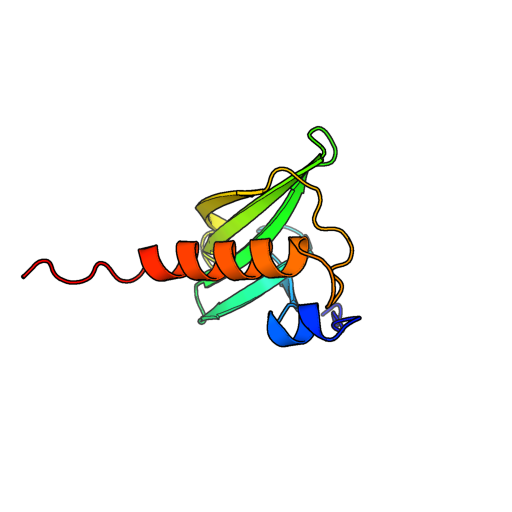49 C C . LEU A 1 94 ? 4.317 5.748 11.578 1.00 89.25 94 LEU A C 1
ATOM 751 O O . LEU A 1 94 ? 3.853 5.839 12.711 1.00 89.25 94 LEU A O 1
ATOM 755 N N . PHE A 1 95 ? 5.386 6.448 11.189 1.00 84.56 95 PHE A N 1
ATOM 756 C CA . PHE A 1 95 ? 6.074 7.385 12.080 1.00 84.56 95 PHE A CA 1
ATOM 757 C C . PHE A 1 95 ? 5.145 8.516 12.548 1.00 84.56 95 PHE A C 1
ATOM 759 O O . PHE A 1 95 ? 5.241 8.966 13.686 1.00 84.56 95 PHE A O 1
ATOM 766 N N . THR A 1 96 ? 4.174 8.920 11.720 1.00 74.00 96 THR A N 1
ATOM 767 C CA . THR A 1 96 ? 3.181 9.943 12.100 1.00 74.00 96 THR A CA 1
ATOM 768 C C . THR A 1 96 ? 2.278 9.539 13.274 1.00 74.00 96 THR A C 1
ATOM 770 O O . THR A 1 96 ? 1.679 10.412 13.899 1.00 74.00 96 THR A O 1
ATOM 773 N N . LEU A 1 97 ? 2.199 8.246 13.618 1.00 72.25 97 LEU A N 1
ATOM 774 C CA . LEU A 1 97 ? 1.430 7.745 14.765 1.00 72.25 97 LEU A CA 1
ATOM 775 C C . LEU A 1 97 ? 2.151 7.917 16.109 1.00 72.25 97 LEU A C 1
ATOM 777 O O . LEU A 1 97 ? 1.515 7.818 17.158 1.00 72.25 97 LEU A O 1
ATOM 781 N N . HIS A 1 98 ? 3.456 8.191 16.090 1.00 59.75 98 HIS A N 1
ATOM 782 C CA . HIS A 1 98 ? 4.261 8.445 17.278 1.00 59.75 98 HIS A CA 1
ATOM 783 C C . HIS A 1 98 ? 4.948 9.806 17.141 1.00 59.75 98 HIS A C 1
ATOM 785 O O . HIS A 1 98 ? 6.089 9.867 16.678 1.00 59.75 98 HIS A O 1
ATOM 791 N N . PRO A 1 99 ? 4.313 10.921 17.549 1.00 51.47 99 PRO A N 1
ATOM 792 C CA . PRO A 1 99 ? 5.080 12.131 17.772 1.00 51.47 99 PRO A CA 1
ATOM 793 C C . PRO A 1 99 ? 6.093 11.824 18.879 1.00 51.47 99 PRO A C 1
ATOM 795 O O . PRO A 1 99 ? 5.718 11.471 19.999 1.00 51.47 99 PRO A O 1
ATOM 798 N N . VAL A 1 100 ? 7.384 11.918 18.556 1.00 51.31 100 VAL A N 1
ATOM 799 C CA . VAL A 1 100 ? 8.436 11.978 19.575 1.00 51.31 100 VAL A CA 1
ATOM 800 C C . VAL A 1 100 ? 8.036 13.113 20.521 1.00 51.31 100 VAL A C 1
ATOM 802 O O . VAL A 1 100 ? 7.800 14.221 20.026 1.00 51.31 100 VAL A O 1
ATOM 805 N N . PRO A 1 101 ? 7.900 12.879 21.841 1.00 47.38 101 PRO A N 1
ATOM 806 C CA . PRO A 1 101 ? 7.670 13.975 22.763 1.00 47.38 101 PRO A CA 1
ATOM 807 C C . PRO A 1 101 ? 8.854 14.921 22.604 1.00 47.38 101 PRO A C 1
ATOM 809 O O . PRO A 1 101 ? 10.007 14.527 22.783 1.00 47.38 101 PRO A O 1
ATOM 812 N N . THR A 1 102 ? 8.563 16.136 22.157 1.00 53.16 102 THR A N 1
ATOM 813 C CA . THR A 1 102 ? 9.546 17.208 22.069 1.00 53.16 102 THR A CA 1
ATOM 814 C C . THR A 1 102 ? 10.095 17.387 23.482 1.00 53.16 102 THR A C 1
ATOM 816 O O . THR A 1 102 ? 9.319 17.669 24.396 1.00 53.16 102 THR A O 1
ATOM 819 N N . GLN A 1 103 ? 11.383 17.086 23.672 1.00 40.75 103 GLN A N 1
ATOM 820 C CA . GLN A 1 103 ? 12.087 17.418 24.912 1.00 40.75 103 GLN A CA 1
ATOM 821 C C . GLN A 1 103 ? 12.217 18.932 25.044 1.00 40.75 103 GLN A C 1
ATOM 823 O O . GLN A 1 103 ? 12.369 19.595 23.990 1.00 40.75 103 GLN A O 1
#